Protein AF-A0A9E0V7H2-F1 (afdb_monomer)

Nearest PDB structures (foldseek):
  8ev6-a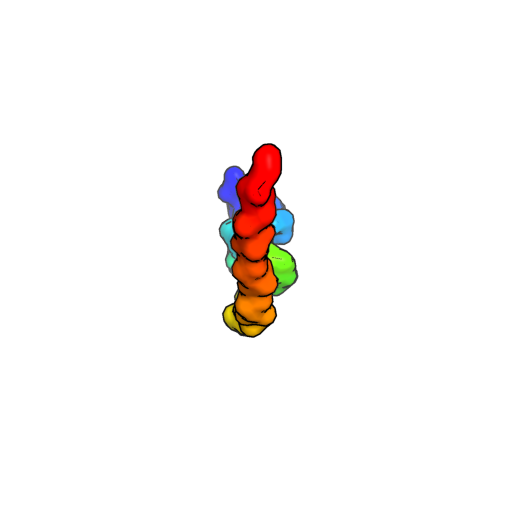ssembly1_1u  TM=9.291E-01  e=5.724E-03  Thermus thermophilus HB8
  5lmv-assembly1_V  TM=9.129E-01  e=6.812E-03  Thermus thermophilus HB8
  1j5e-assembly1_V  TM=8.887E-01  e=6.812E-03  Thermus thermophilus
  5mmj-assembly1_x  TM=6.367E-01  e=8.106E-03  Spinacia oleracea
  5mmm-assembly1_x  TM=6.313E-01  e=3.558E-02  Spinacia oleracea

Solvent-accessible surface area (backbone atoms only — not comparable to full-atom values): 2752 Å² total; per-residue (Å²): 136,52,60,83,40,66,80,38,46,57,5,18,59,68,68,71,50,72,44,96,62,39,59,93,58,84,75,81,71,71,77,74,80,77,81,78,82,80,87,131

Structure (mmCIF, N/CA/C/O backbone):
data_AF-A0A9E0V7H2-F1
#
_entry.id   AF-A0A9E0V7H2-F1
#
loop_
_atom_site.group_PDB
_atom_site.id
_atom_site.type_symbol
_atom_site.label_atom_id
_atom_site.label_alt_id
_atom_site.label_comp_id
_atom_site.label_asym_id
_atom_site.label_entity_id
_atom_site.label_seq_id
_atom_site.pdbx_PDB_ins_code
_atom_site.Cartn_x
_atom_site.Cartn_y
_atom_site.Cartn_z
_atom_site.occupancy
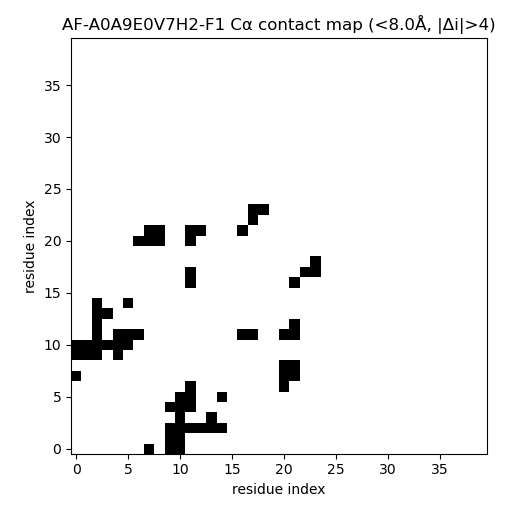_atom_site.B_iso_or_equiv
_atom_site.auth_seq_id
_atom_site.auth_comp_id
_atom_site.a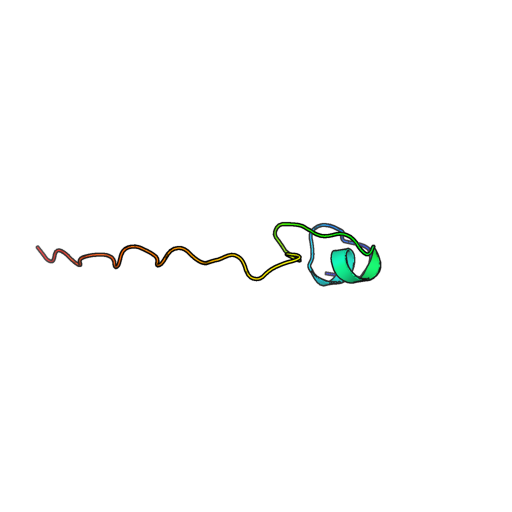uth_asym_id
_atom_site.auth_atom_id
_atom_site.pdbx_PDB_model_num
ATOM 1 N N . MET A 1 1 ? 13.349 4.041 -12.134 1.00 61.59 1 MET A N 1
ATOM 2 C CA . MET A 1 1 ? 12.565 2.965 -11.477 1.00 61.59 1 MET A CA 1
ATOM 3 C C . MET A 1 1 ? 11.932 2.064 -12.536 1.00 61.59 1 MET A C 1
ATOM 5 O O . MET A 1 1 ? 10.945 2.453 -13.159 1.00 61.59 1 MET A O 1
ATOM 9 N N . GLY A 1 2 ? 12.550 0.911 -12.804 1.00 86.44 2 GLY A N 1
ATOM 10 C CA . GLY A 1 2 ? 12.102 -0.045 -13.825 1.00 86.44 2 GLY A CA 1
ATOM 11 C C . GLY A 1 2 ? 11.118 -1.092 -13.293 1.00 86.44 2 GLY A C 1
ATOM 12 O O . GLY A 1 2 ? 10.738 -1.074 -12.124 1.00 86.44 2 GLY A O 1
ATOM 13 N N . LYS A 1 3 ? 10.733 -2.039 -14.155 1.00 91.69 3 LYS A N 1
ATOM 14 C CA . LYS A 1 3 ? 9.857 -3.173 -13.800 1.00 91.69 3 LYS A CA 1
ATOM 15 C C . LYS A 1 3 ? 10.494 -4.137 -12.783 1.00 91.69 3 LYS A C 1
ATOM 17 O O . LYS A 1 3 ? 9.769 -4.803 -12.058 1.00 91.69 3 LYS A O 1
ATOM 22 N N . GLY A 1 4 ? 11.827 -4.181 -12.694 1.00 93.62 4 GLY A N 1
ATOM 23 C CA . GLY A 1 4 ? 12.544 -5.069 -11.770 1.00 93.62 4 GLY A CA 1
ATOM 24 C C . GLY A 1 4 ? 12.605 -4.585 -10.317 1.00 93.62 4 GLY A C 1
ATOM 25 O O . GLY A 1 4 ? 12.824 -5.384 -9.408 1.00 93.62 4 GLY A O 1
ATOM 26 N N . ASP A 1 5 ? 12.388 -3.293 -10.062 1.00 94.19 5 ASP A N 1
ATOM 27 C CA . ASP A 1 5 ? 12.559 -2.743 -8.717 1.00 94.19 5 ASP A CA 1
ATOM 28 C C . ASP A 1 5 ? 11.279 -2.873 -7.875 1.00 94.19 5 ASP A C 1
ATOM 30 O O . ASP A 1 5 ? 10.365 -2.039 -7.934 1.00 94.19 5 ASP A O 1
ATOM 34 N N . LYS A 1 6 ? 11.253 -3.910 -7.031 1.00 90.69 6 LYS A N 1
ATOM 35 C CA . LYS A 1 6 ? 10.148 -4.263 -6.124 1.00 90.69 6 LYS A CA 1
ATOM 36 C C . LYS A 1 6 ? 9.839 -3.201 -5.062 1.00 90.69 6 LYS A C 1
ATOM 38 O O . LYS A 1 6 ? 8.793 -3.283 -4.418 1.00 90.69 6 LYS A O 1
ATOM 43 N N . ARG A 1 7 ? 10.701 -2.202 -4.842 1.00 92.31 7 ARG A N 1
ATOM 44 C CA . ARG A 1 7 ? 10.415 -1.103 -3.899 1.00 92.31 7 ARG A CA 1
ATOM 45 C C . ARG A 1 7 ? 9.469 -0.070 -4.510 1.00 92.31 7 ARG A C 1
ATOM 47 O O . ARG A 1 7 ? 8.774 0.648 -3.790 1.00 92.31 7 ARG A O 1
ATOM 54 N N . THR A 1 8 ? 9.376 -0.041 -5.832 1.00 94.88 8 THR A N 1
ATOM 55 C CA . THR A 1 8 ? 8.697 1.004 -6.602 1.00 94.88 8 THR A CA 1
ATOM 56 C C . THR A 1 8 ? 7.284 0.591 -6.971 1.00 94.88 8 THR A C 1
ATOM 58 O O . THR A 1 8 ? 6.971 -0.596 -7.066 1.00 94.88 8 THR A O 1
ATOM 61 N N . ARG A 1 9 ? 6.408 1.565 -7.241 1.00 93.69 9 ARG A N 1
ATOM 62 C CA . ARG A 1 9 ? 5.039 1.259 -7.681 1.00 93.69 9 ARG A CA 1
ATOM 63 C C . ARG A 1 9 ? 5.039 0.443 -8.979 1.00 93.69 9 ARG A C 1
ATOM 65 O O . ARG A 1 9 ? 4.288 -0.520 -9.067 1.00 93.69 9 ARG A O 1
ATOM 72 N N . ARG A 1 10 ? 5.906 0.779 -9.945 1.00 95.19 10 ARG A N 1
ATOM 73 C CA . ARG A 1 10 ? 6.022 0.063 -11.231 1.00 95.19 10 ARG A CA 1
ATOM 74 C C . ARG A 1 10 ? 6.504 -1.376 -11.056 1.00 95.19 10 ARG A C 1
ATOM 76 O O . ARG A 1 10 ? 5.876 -2.276 -11.604 1.00 95.19 10 ARG A O 1
ATOM 83 N N . GLY A 1 11 ? 7.549 -1.613 -10.264 1.00 96.56 11 GLY A N 1
ATOM 84 C CA . GLY A 1 11 ? 8.016 -2.981 -10.032 1.00 96.56 11 GLY A CA 1
ATOM 85 C C . GLY A 1 11 ? 7.043 -3.819 -9.204 1.00 96.56 11 GLY A C 1
ATOM 86 O O . GLY A 1 11 ? 6.869 -4.998 -9.484 1.00 96.56 11 GLY A O 1
ATOM 87 N N . LYS A 1 12 ? 6.300 -3.213 -8.269 1.00 94.94 12 LYS A N 1
ATOM 88 C CA . LYS A 1 12 ? 5.194 -3.899 -7.578 1.00 94.94 12 LYS A CA 1
ATOM 89 C C . LYS A 1 12 ? 4.005 -4.222 -8.484 1.00 94.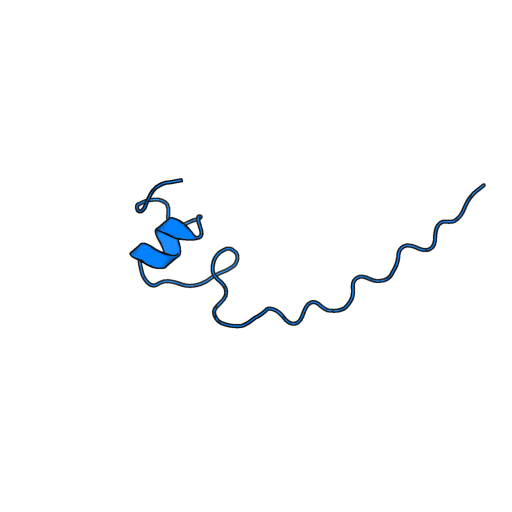94 12 LYS A C 1
ATOM 91 O O . LYS A 1 12 ? 3.351 -5.232 -8.262 1.00 94.94 12 LYS A O 1
ATOM 96 N N . ILE A 1 13 ? 3.713 -3.387 -9.488 1.00 94.81 13 ILE A N 1
ATOM 97 C CA . ILE A 1 13 ? 2.703 -3.703 -10.513 1.00 94.81 13 ILE A CA 1
ATOM 98 C C . ILE A 1 13 ? 3.154 -4.927 -11.309 1.00 94.81 13 ILE A C 1
ATOM 100 O O . ILE A 1 13 ? 2.385 -5.872 -11.436 1.00 94.81 13 ILE A O 1
ATOM 104 N N . PHE A 1 14 ? 4.399 -4.928 -11.790 1.00 95.75 14 PHE A N 1
ATOM 105 C CA . PHE A 1 14 ? 4.929 -6.022 -12.602 1.00 95.75 14 PHE A CA 1
ATOM 106 C C . PHE A 1 14 ? 5.031 -7.340 -11.821 1.00 95.75 14 PHE A C 1
ATOM 108 O O . PHE A 1 14 ? 4.637 -8.383 -12.322 1.00 95.75 14 PHE A O 1
ATOM 115 N N . ALA A 1 15 ? 5.486 -7.286 -10.567 1.00 95.06 15 ALA A N 1
ATOM 116 C CA . ALA A 1 15 ? 5.573 -8.454 -9.692 1.00 95.06 15 ALA A CA 1
ATOM 117 C C . ALA A 1 15 ? 4.224 -8.884 -9.077 1.00 95.06 15 ALA A C 1
ATOM 119 O O . ALA A 1 15 ? 4.197 -9.830 -8.296 1.00 95.06 15 ALA A O 1
ATOM 120 N N . GLY A 1 16 ? 3.126 -8.158 -9.320 1.00 94.50 16 GLY A N 1
ATOM 121 C CA . GLY A 1 16 ? 1.804 -8.460 -8.757 1.00 94.50 16 GLY A CA 1
ATOM 122 C C . GLY A 1 16 ? 1.650 -8.233 -7.244 1.00 94.50 16 GLY A C 1
ATOM 123 O O . GLY A 1 16 ? 0.568 -8.453 -6.705 1.00 94.50 16 GLY A O 1
ATOM 124 N N . SER A 1 17 ? 2.675 -7.741 -6.543 1.00 94.62 17 SER A N 1
ATOM 125 C CA . SER A 1 17 ? 2.675 -7.598 -5.080 1.00 94.62 17 SER A CA 1
ATOM 126 C C . SER A 1 17 ? 2.175 -6.230 -4.592 1.00 94.62 17 SER A C 1
ATOM 128 O O . SER A 1 17 ? 2.097 -5.252 -5.343 1.00 94.62 17 SER A O 1
ATOM 130 N N . PHE A 1 18 ? 1.823 -6.144 -3.305 1.00 94.12 18 PHE A N 1
ATOM 131 C CA . PHE A 1 18 ? 1.356 -4.914 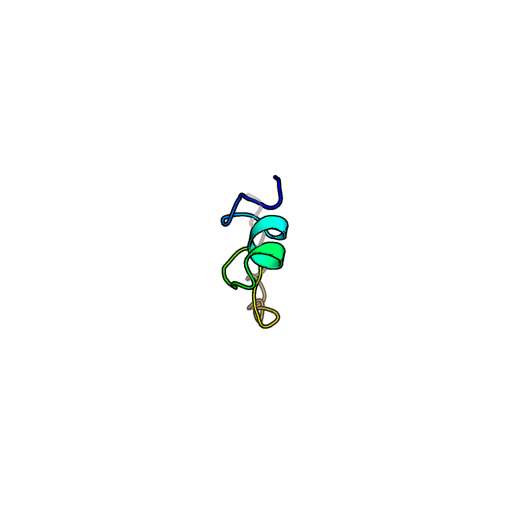-2.655 1.00 94.12 18 PHE A CA 1
ATOM 132 C C . PHE A 1 18 ? 2.373 -4.379 -1.631 1.00 94.12 18 PHE A C 1
ATOM 134 O O . PHE A 1 18 ? 3.404 -4.982 -1.330 1.00 94.12 18 PHE A O 1
ATOM 141 N N . GLY A 1 19 ? 2.129 -3.180 -1.107 1.00 91.44 19 GLY A N 1
ATOM 142 C CA . GLY A 1 19 ? 2.793 -2.645 0.086 1.00 91.44 19 GLY A CA 1
ATOM 143 C C . GLY A 1 19 ? 2.783 -1.121 0.103 1.00 91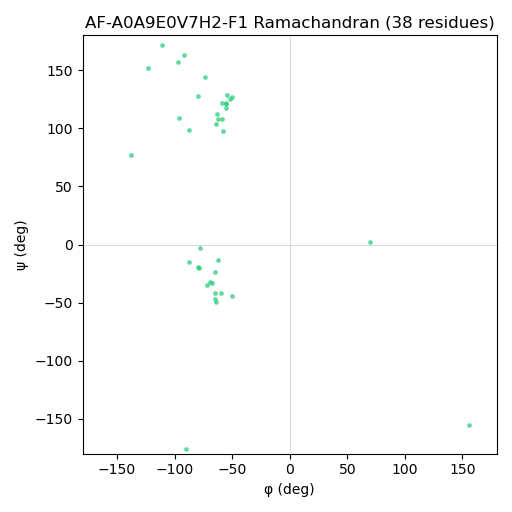.44 19 GLY A C 1
ATOM 144 O O . GLY A 1 19 ? 1.942 -0.513 -0.549 1.00 91.44 19 GLY A O 1
ATOM 145 N N . LYS A 1 20 ? 3.730 -0.488 0.809 1.00 89.81 20 LYS A N 1
ATOM 146 C CA . LYS A 1 20 ? 3.726 0.974 1.032 1.00 89.81 20 LYS A CA 1
ATOM 147 C C . LYS A 1 20 ? 3.553 1.800 -0.253 1.00 89.81 20 LYS A C 1
ATOM 149 O O . LYS A 1 20 ? 2.753 2.726 -0.264 1.00 89.81 20 LYS A O 1
ATOM 154 N N . THR A 1 21 ? 4.261 1.438 -1.323 1.00 92.56 21 THR A N 1
ATOM 155 C CA . THR A 1 21 ? 4.256 2.151 -2.614 1.00 92.56 21 THR A CA 1
ATOM 156 C C . THR A 1 21 ? 3.159 1.703 -3.590 1.00 92.56 21 THR A C 1
ATOM 158 O O . THR A 1 21 ? 2.866 2.424 -4.541 1.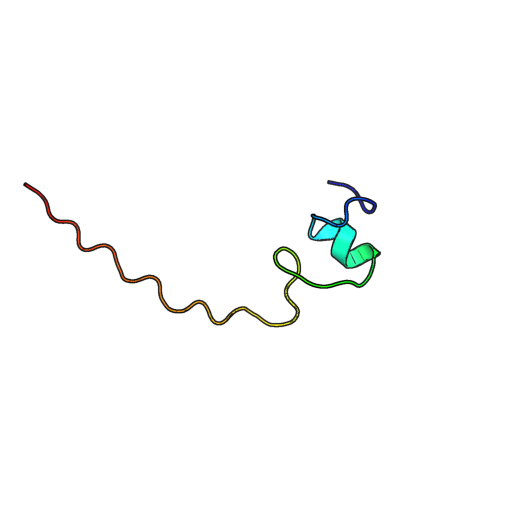00 92.56 21 THR A O 1
ATOM 161 N N . ARG A 1 22 ? 2.523 0.544 -3.360 1.00 92.38 22 ARG A N 1
ATOM 162 C CA . ARG A 1 22 ? 1.361 0.040 -4.118 1.00 92.38 22 ARG A CA 1
ATOM 163 C C . ARG A 1 22 ? 0.341 -0.566 -3.139 1.00 92.38 22 ARG A C 1
ATOM 165 O O . ARG A 1 22 ? 0.320 -1.786 -2.959 1.00 92.38 22 ARG A O 1
ATOM 172 N N . PRO A 1 23 ? -0.435 0.266 -2.430 1.00 92.06 23 PRO A N 1
ATOM 173 C CA . PRO A 1 23 ? -1.400 -0.212 -1.446 1.00 92.06 23 PRO A CA 1
ATOM 174 C C . PRO A 1 23 ? -2.618 -0.850 -2.136 1.00 92.06 23 PRO A C 1
ATOM 176 O O . PRO A 1 23 ? -3.029 -0.395 -3.201 1.00 92.06 23 PRO A O 1
ATOM 179 N N . LYS A 1 24 ? -3.184 -1.909 -1.536 1.00 89.06 24 LYS A N 1
ATOM 180 C CA . LYS A 1 24 ? -4.372 -2.614 -2.064 1.00 89.06 24 LYS A CA 1
ATOM 181 C C . LYS A 1 24 ? -5.650 -1.786 -1.919 1.00 89.06 24 LYS A C 1
ATOM 183 O O . LYS A 1 24 ? -6.514 -1.814 -2.785 1.00 89.06 24 LYS A O 1
ATOM 188 N N . TYR A 1 25 ? -5.733 -1.020 -0.841 1.00 86.12 25 TYR A N 1
ATOM 189 C CA . TYR A 1 25 ? -6.848 -0.131 -0.543 1.00 86.12 25 TYR A CA 1
ATOM 190 C C . TYR A 1 25 ? -6.311 1.285 -0.379 1.00 86.12 25 TYR A C 1
ATOM 192 O O . TYR A 1 25 ? -5.155 1.462 0.023 1.00 86.12 25 TYR A O 1
ATOM 200 N N . LYS A 1 26 ? -7.132 2.304 -0.665 1.00 77.81 26 LYS A N 1
ATOM 201 C CA . LYS A 1 26 ? -6.792 3.670 -0.254 1.00 77.81 26 LYS A CA 1
ATOM 202 C C . LYS A 1 26 ? -6.561 3.625 1.253 1.00 77.81 26 LYS A C 1
ATOM 204 O O . LYS A 1 26 ? -7.464 3.260 2.004 1.00 77.81 26 LYS A O 1
ATOM 209 N N . LYS A 1 27 ? -5.337 3.939 1.691 1.00 71.81 27 LYS A N 1
ATOM 210 C CA . LYS A 1 27 ? -5.094 4.170 3.114 1.00 71.81 27 LYS A CA 1
ATOM 211 C C . LYS A 1 27 ? -6.080 5.254 3.522 1.00 71.81 27 LYS A C 1
ATOM 213 O O . LYS A 1 27 ? -6.062 6.320 2.910 1.00 71.81 27 LYS A O 1
ATOM 218 N N . LYS A 1 28 ? -6.946 4.956 4.495 1.00 63.50 28 LYS A N 1
ATOM 219 C CA . LYS A 1 28 ? -7.711 5.983 5.197 1.00 63.50 28 LYS A CA 1
ATOM 220 C C . LYS A 1 28 ? -6.653 6.897 5.795 1.00 63.50 28 LYS A C 1
ATOM 222 O O . LYS A 1 28 ? -5.983 6.527 6.755 1.00 63.50 28 LYS A O 1
ATOM 227 N N . THR A 1 29 ? -6.372 8.002 5.118 1.00 63.62 29 THR A N 1
ATOM 228 C CA . THR A 1 29 ? -5.541 9.051 5.677 1.00 63.62 29 THR A CA 1
ATOM 229 C C . THR A 1 29 ? -6.338 9.547 6.862 1.00 63.62 29 THR A C 1
ATOM 231 O O . THR A 1 29 ? -7.356 10.209 6.672 1.00 63.62 29 THR A O 1
ATOM 234 N N . ALA A 1 30 ? -5.933 9.149 8.069 1.00 64.38 30 ALA A N 1
ATOM 235 C CA . ALA A 1 30 ? -6.331 9.896 9.245 1.00 64.38 30 ALA A CA 1
ATOM 236 C C . ALA A 1 30 ? -6.002 11.362 8.921 1.00 64.38 30 ALA A C 1
ATOM 238 O O . ALA A 1 30 ? -4.896 11.610 8.415 1.00 64.38 30 ALA A O 1
ATOM 239 N N . PRO A 1 31 ? -6.965 12.290 9.054 1.00 64.12 31 PRO A N 1
ATOM 240 C CA . PRO A 1 31 ? -6.697 13.690 8.779 1.00 64.12 31 PRO A CA 1
ATOM 241 C C . PRO A 1 31 ? -5.460 14.076 9.587 1.00 64.12 31 PRO A C 1
ATOM 243 O O . PRO A 1 31 ? -5.383 13.792 10.783 1.00 64.12 31 PRO A O 1
ATOM 246 N N . LYS A 1 32 ? -4.446 14.619 8.904 1.00 68.62 32 LYS A N 1
ATOM 247 C CA . LYS A 1 32 ? -3.290 15.193 9.592 1.00 68.62 32 LYS A CA 1
ATOM 248 C C . LYS A 1 32 ? -3.846 16.227 10.577 1.00 68.62 32 LYS A C 1
ATOM 250 O O . LYS A 1 32 ? -4.653 17.045 10.128 1.00 68.62 32 LYS A O 1
ATOM 255 N N . PRO A 1 33 ? -3.472 16.194 11.869 1.00 62.88 33 PRO A N 1
ATOM 256 C CA . PRO A 1 33 ? -3.800 17.298 12.755 1.00 62.88 33 PRO A CA 1
ATOM 257 C 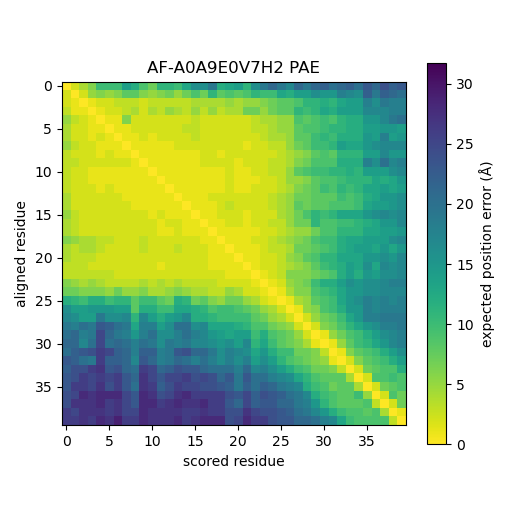C . PRO A 1 33 ? -3.234 18.560 12.106 1.00 62.88 33 PRO A C 1
ATOM 259 O O . PRO A 1 33 ? -2.062 18.592 11.727 1.00 62.88 33 PRO A O 1
ATOM 262 N N . ALA A 1 34 ? -4.113 19.525 11.850 1.00 61.09 34 ALA A N 1
ATOM 263 C CA . ALA A 1 34 ? -3.725 20.813 11.316 1.00 61.09 34 ALA A CA 1
ATOM 264 C C . ALA A 1 34 ? -2.736 21.433 12.304 1.00 61.09 34 ALA A C 1
ATOM 266 O O . ALA A 1 34 ? -3.044 21.568 13.486 1.00 61.09 34 ALA A O 1
ATOM 267 N N . GLU A 1 35 ? -1.538 21.738 11.819 1.00 62.19 35 GLU A N 1
ATOM 268 C CA . GLU A 1 35 ? -0.525 22.470 12.566 1.00 62.19 35 GLU A CA 1
ATOM 269 C C . GLU A 1 35 ? -1.126 23.828 12.952 1.00 62.19 35 GLU A C 1
ATOM 271 O O . GLU A 1 35 ? -1.360 24.689 12.102 1.00 62.19 35 GLU A O 1
ATOM 276 N N . THR A 1 36 ? -1.435 23.999 14.238 1.00 51.12 36 THR A N 1
ATOM 277 C CA . THR A 1 36 ? -1.659 25.311 14.837 1.00 51.12 36 THR A CA 1
ATOM 278 C C . THR A 1 36 ? -0.354 26.079 14.706 1.00 51.12 36 THR A C 1
ATOM 280 O O . THR A 1 36 ? 0.632 25.748 15.362 1.00 51.12 36 THR A O 1
ATOM 283 N N . LYS A 1 37 ? -0.339 27.072 13.817 1.00 55.69 37 LYS A N 1
ATOM 284 C CA . LYS A 1 37 ? 0.694 28.102 13.792 1.00 55.69 37 LYS A CA 1
ATOM 285 C C . LYS A 1 37 ? 0.600 28.870 15.109 1.00 55.69 37 LYS A C 1
ATOM 287 O O . LYS A 1 37 ? -0.395 29.551 15.336 1.00 55.69 37 LYS A O 1
ATOM 292 N N . THR A 1 38 ? 1.602 28.735 15.963 1.00 53.91 38 THR A N 1
ATOM 293 C CA . THR A 1 38 ? 1.883 29.702 17.024 1.00 53.91 38 THR A CA 1
ATOM 294 C C . THR A 1 38 ? 2.962 30.630 16.474 1.00 53.91 38 THR A C 1
ATOM 296 O O . THR A 1 38 ? 4.081 30.190 16.221 1.00 53.91 38 THR A O 1
ATOM 299 N N . GLU A 1 39 ? 2.573 31.869 16.182 1.00 58.84 39 GLU A N 1
ATOM 300 C CA . GLU A 1 39 ? 3.477 33.009 16.005 1.00 58.84 39 GLU A CA 1
ATOM 301 C C . GLU A 1 39 ? 3.867 33.515 17.405 1.00 58.84 39 GLU A C 1
ATOM 303 O O . GLU A 1 39 ? 2.977 33.760 18.221 1.00 58.84 39 GLU A O 1
ATOM 308 N N . GLU A 1 40 ? 5.167 33.657 17.669 1.00 58.97 40 GLU A N 1
ATOM 309 C CA . GLU A 1 40 ? 5.761 34.589 18.644 1.00 58.97 40 GLU A CA 1
ATOM 310 C C . GLU A 1 40 ? 7.089 35.099 18.067 1.00 58.97 40 GLU A C 1
ATOM 312 O O . GLU A 1 40 ? 7.836 34.261 17.502 1.00 58.97 40 GLU A O 1
#

Secondary structure (DSSP, 8-state):
--TT-TTSHHHHHHTT--BTTB-SS----PPPPP------

Mean predicted aligned error: 9.77 Å

Radius of gyration: 16.56 Å; Cα contacts (8 Å, |Δi|>4): 34; chains: 1; bounding box: 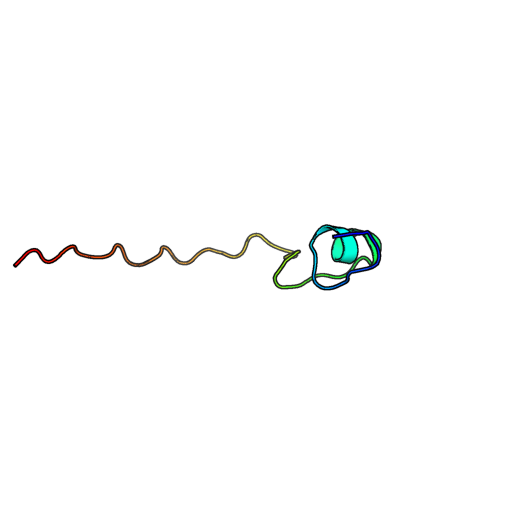20×43×32 Å

Foldseek 3Di:
DALCDCVACNVCVNVVHDDDRRHPDPPPPPPDPPDDDDDD

pLDDT: mean 80.67, std 15.5, range [51.12, 96.56]

Sequence (40 aa):
MGKGDKRTRRGKIFAGSFGKTRPKYKKKTAPKPAETKTEE